Protein AF-A0A1T2KU97-F1 (afdb_monomer_lite)

Foldseek 3Di:
DCVLCVVCLVVLVCLLPDDLVVNLVSLVPDDPSVLVVLLVLLLCLLVVVFPDPVLNVVLVVVNVLSVVSVDPDDDSVRSSVSCSVPVVSSNSSRVRVSVVNVVVVVVVVVPDDPPPDDDDDDDDDDDDDDDDDDDD

Structure (mmCIF, N/CA/C/O backbone):
data_AF-A0A1T2KU97-F1
#
_entry.id   AF-A0A1T2KU97-F1
#
loop_
_atom_site.group_PDB
_atom_site.id
_atom_site.type_symbol
_atom_site.label_atom_id
_atom_site.label_alt_id
_atom_site.label_comp_id
_atom_site.label_asym_id
_atom_site.label_entity_id
_atom_site.label_seq_id
_atom_site.pdbx_PDB_ins_code
_atom_site.Cartn_x
_atom_site.Cartn_y
_atom_site.Cartn_z
_atom_site.occupancy
_atom_site.B_iso_or_equiv
_atom_site.auth_seq_id
_atom_site.auth_comp_id
_atom_site.auth_asym_id
_atom_site.auth_atom_id
_atom_site.pdbx_PDB_model_num
ATOM 1 N N . MET A 1 1 ? 6.622 10.855 -8.694 1.00 58.44 1 MET A N 1
ATOM 2 C CA . MET A 1 1 ? 6.328 9.618 -7.947 1.00 58.44 1 MET A CA 1
ATOM 3 C C . MET A 1 1 ? 7.407 9.361 -6.908 1.00 58.44 1 MET A C 1
ATOM 5 O O . MET A 1 1 ? 7.104 9.458 -5.730 1.00 58.44 1 MET A O 1
ATOM 9 N N . GLU A 1 2 ? 8.660 9.175 -7.330 1.00 62.91 2 GLU A N 1
ATOM 10 C CA . GLU A 1 2 ? 9.791 8.834 -6.453 1.00 62.91 2 GLU A CA 1
ATOM 11 C C . GLU A 1 2 ? 9.874 9.654 -5.157 1.00 62.91 2 GLU A C 1
ATOM 13 O O . GLU A 1 2 ? 9.762 9.092 -4.076 1.00 62.91 2 GLU A O 1
ATOM 18 N N . LYS A 1 3 ? 9.900 10.991 -5.259 1.00 68.56 3 LYS A N 1
ATOM 19 C CA . LYS A 1 3 ? 10.034 11.897 -4.102 1.00 68.56 3 LYS A CA 1
ATOM 20 C C . LYS A 1 3 ? 8.965 11.725 -3.012 1.00 68.56 3 LYS A C 1
ATOM 22 O O . LYS A 1 3 ? 9.231 12.053 -1.864 1.00 68.56 3 LYS A O 1
ATOM 27 N N . ALA A 1 4 ? 7.763 11.262 -3.365 1.00 68.94 4 ALA A N 1
ATOM 28 C CA . ALA A 1 4 ? 6.668 11.063 -2.411 1.00 68.94 4 ALA A CA 1
ATOM 29 C C . ALA A 1 4 ? 6.707 9.678 -1.742 1.00 68.94 4 ALA A C 1
ATOM 31 O O . ALA A 1 4 ? 6.135 9.499 -0.673 1.00 68.94 4 ALA A O 1
ATOM 32 N N . LEU A 1 5 ? 7.373 8.707 -2.373 1.00 73.88 5 LEU A N 1
ATOM 33 C CA . LEU A 1 5 ? 7.483 7.327 -1.899 1.00 73.88 5 LEU A CA 1
ATOM 34 C C . LEU A 1 5 ? 8.763 7.099 -1.094 1.00 73.88 5 LEU A C 1
ATOM 36 O O . LEU A 1 5 ? 8.717 6.355 -0.118 1.00 73.88 5 LEU A O 1
ATOM 40 N N . THR A 1 6 ? 9.860 7.790 -1.432 1.00 78.25 6 THR A N 1
ATOM 41 C CA . THR A 1 6 ? 11.159 7.692 -0.741 1.00 78.25 6 THR A CA 1
ATOM 42 C C . THR A 1 6 ? 11.052 7.764 0.790 1.00 78.25 6 THR A C 1
ATOM 44 O O . THR A 1 6 ? 11.618 6.894 1.448 1.00 78.25 6 THR A O 1
ATOM 47 N N . PRO A 1 7 ? 10.289 8.701 1.399 1.00 85.25 7 PRO A N 1
ATOM 48 C CA . PRO A 1 7 ? 10.193 8.789 2.861 1.00 85.25 7 PRO A CA 1
ATOM 49 C C . PRO A 1 7 ? 9.513 7.581 3.521 1.00 85.25 7 PRO A C 1
ATOM 51 O O . PRO A 1 7 ? 9.588 7.412 4.735 1.00 85.25 7 PRO A O 1
ATOM 54 N N . HIS A 1 8 ? 8.820 6.754 2.737 1.00 87.75 8 HIS A N 1
ATOM 55 C CA . HIS A 1 8 ? 8.019 5.637 3.220 1.00 87.75 8 HIS A CA 1
ATOM 56 C C . HIS A 1 8 ? 8.558 4.272 2.774 1.00 87.75 8 HIS A C 1
ATOM 58 O O . HIS A 1 8 ? 7.936 3.262 3.097 1.00 87.75 8 HIS A O 1
ATOM 64 N N . VAL A 1 9 ? 9.714 4.207 2.101 1.00 88.81 9 VAL A N 1
ATOM 65 C CA . VAL A 1 9 ? 10.297 2.946 1.600 1.00 88.81 9 VAL A CA 1
ATOM 66 C C . VAL A 1 9 ? 10.487 1.924 2.720 1.00 88.81 9 VAL A C 1
ATOM 68 O O . VAL A 1 9 ? 10.051 0.787 2.574 1.00 88.81 9 VAL A O 1
ATOM 71 N N . SER A 1 10 ? 11.022 2.320 3.880 1.00 89.94 10 SER A N 1
ATOM 72 C CA . SER A 1 10 ? 11.199 1.398 5.015 1.00 89.94 10 SER A CA 1
ATOM 73 C C . SER A 1 10 ? 9.873 0.809 5.508 1.00 89.94 10 SER A C 1
ATOM 75 O O . SER A 1 10 ? 9.797 -0.373 5.842 1.00 89.94 10 SER A O 1
ATOM 77 N N . PHE A 1 11 ? 8.807 1.6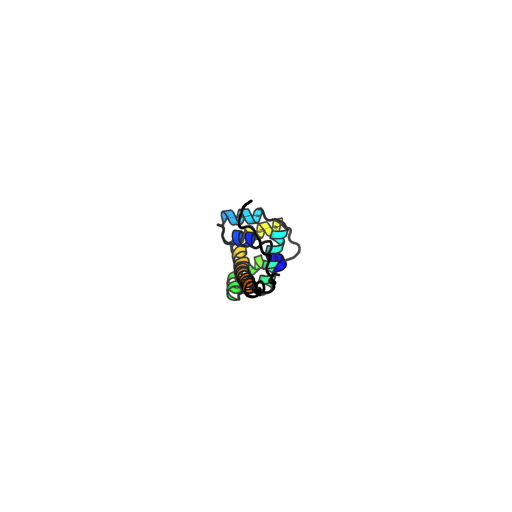15 5.518 1.00 93.19 11 PHE A N 1
ATOM 78 C CA . PHE A 1 11 ? 7.467 1.143 5.862 1.00 93.19 11 PHE A CA 1
ATOM 79 C C . PHE A 1 11 ? 6.935 0.159 4.811 1.00 93.19 11 PHE A C 1
ATOM 81 O O . PHE A 1 11 ? 6.441 -0.904 5.177 1.00 93.19 11 PHE A O 1
ATOM 88 N N . LEU A 1 12 ? 7.067 0.488 3.524 1.00 93.38 12 LEU A N 1
ATOM 89 C CA . LEU A 1 12 ? 6.617 -0.358 2.416 1.00 93.38 12 LEU A CA 1
ATOM 90 C C . LEU A 1 12 ? 7.356 -1.706 2.395 1.00 93.38 12 LEU A C 1
ATOM 92 O O . LEU A 1 12 ? 6.712 -2.748 2.311 1.00 93.38 12 LEU A O 1
ATOM 96 N N . SER A 1 13 ? 8.679 -1.693 2.575 1.00 93.44 13 SER A N 1
ATOM 97 C CA . SER A 1 13 ? 9.511 -2.899 2.681 1.00 93.44 13 SER A CA 1
ATOM 98 C C . SER A 1 13 ? 9.101 -3.775 3.871 1.00 93.44 13 SER A C 1
ATOM 100 O O . SER A 1 13 ? 8.906 -4.984 3.726 1.00 93.44 13 SER A O 1
ATOM 102 N N . THR A 1 14 ? 8.852 -3.166 5.037 1.00 94.69 14 THR A N 1
ATOM 103 C CA . THR A 1 14 ? 8.347 -3.888 6.219 1.00 94.69 14 THR A CA 1
ATOM 104 C C . THR A 1 14 ? 6.973 -4.507 5.950 1.00 94.69 14 THR A C 1
ATOM 106 O O . THR A 1 14 ? 6.696 -5.638 6.348 1.00 94.69 14 THR A O 1
ATOM 109 N N . LEU A 1 15 ? 6.089 -3.787 5.259 1.00 95.00 15 LEU A N 1
ATOM 110 C CA . LEU A 1 15 ? 4.738 -4.254 4.964 1.00 95.00 15 LEU A CA 1
ATOM 111 C C . LEU A 1 15 ? 4.729 -5.485 4.040 1.00 95.00 15 LEU A C 1
ATOM 113 O O . LEU A 1 15 ? 3.920 -6.392 4.245 1.00 95.00 15 LEU A O 1
ATOM 117 N N . VAL A 1 16 ? 5.636 -5.523 3.061 1.00 94.81 16 VAL A N 1
ATOM 118 C CA . VAL A 1 16 ? 5.830 -6.661 2.145 1.00 94.81 16 VAL A CA 1
ATOM 119 C C . VAL A 1 16 ? 6.460 -7.855 2.869 1.00 94.81 16 VAL A C 1
ATOM 121 O O . VAL A 1 16 ? 5.981 -8.978 2.727 1.00 94.81 16 VAL A O 1
ATOM 124 N N . SER A 1 17 ? 7.461 -7.606 3.715 1.00 94.56 17 SER A N 1
ATOM 125 C CA . SER A 1 17 ? 8.277 -8.658 4.348 1.00 94.56 17 SER A CA 1
ATOM 126 C C . SER A 1 17 ? 7.634 -9.327 5.571 1.00 94.56 17 SER A C 1
ATOM 128 O O . SER A 1 17 ? 8.138 -10.333 6.066 1.00 94.56 17 SER A O 1
ATOM 130 N N . THR A 1 18 ? 6.545 -8.770 6.106 1.00 95.19 18 THR A N 1
ATOM 131 C CA . THR A 1 18 ? 5.894 -9.272 7.328 1.00 95.19 18 THR A CA 1
ATOM 132 C C . THR A 1 18 ? 4.808 -10.306 7.043 1.00 95.19 18 THR A C 1
ATOM 134 O O . THR A 1 18 ? 4.189 -10.324 5.972 1.00 95.19 18 THR A O 1
ATOM 137 N N . ASP A 1 19 ? 4.538 -11.167 8.030 1.00 96.62 19 ASP A N 1
ATOM 138 C CA . ASP A 1 19 ? 3.469 -12.163 7.941 1.00 96.62 19 ASP A CA 1
ATOM 139 C C . ASP A 1 19 ? 2.071 -11.516 7.915 1.00 96.62 19 ASP A C 1
ATOM 141 O O . ASP A 1 19 ? 1.885 -10.353 8.273 1.00 96.62 19 ASP A O 1
ATOM 145 N N . SER A 1 20 ? 1.053 -12.283 7.514 1.00 96.38 20 SER A N 1
ATOM 146 C CA . SER A 1 20 ? -0.335 -11.805 7.406 1.00 96.38 20 SER A CA 1
ATOM 147 C C . SER A 1 20 ? -0.846 -11.120 8.681 1.00 96.38 20 SER A C 1
ATOM 149 O O . SER A 1 20 ? -1.485 -10.068 8.616 1.00 96.38 20 SER A O 1
ATOM 151 N N . ARG A 1 21 ? -0.560 -11.667 9.868 1.00 97.00 21 ARG A N 1
ATOM 152 C CA . ARG A 1 21 ? -1.056 -11.108 11.132 1.00 97.00 21 ARG A CA 1
ATOM 153 C C . ARG A 1 21 ? -0.411 -9.753 11.407 1.00 97.00 21 ARG A C 1
ATOM 155 O O . ARG A 1 21 ? -1.125 -8.800 11.735 1.00 97.00 21 ARG A O 1
ATOM 162 N N . GLN A 1 22 ? 0.907 -9.675 11.270 1.00 97.38 22 GLN A N 1
ATOM 163 C CA . GLN A 1 22 ? 1.681 -8.445 11.435 1.00 97.38 22 GLN A CA 1
ATOM 164 C C . GLN A 1 22 ? 1.283 -7.397 10.394 1.00 97.38 22 GLN A C 1
ATOM 166 O O . GLN A 1 22 ? 1.019 -6.249 10.745 1.00 97.38 22 GLN A O 1
ATOM 171 N N . ARG A 1 23 ? 1.109 -7.804 9.136 1.00 97.69 23 ARG A N 1
ATOM 172 C CA . ARG A 1 23 ? 0.677 -6.939 8.036 1.00 97.69 23 ARG A CA 1
ATOM 173 C C . ARG A 1 23 ? -0.684 -6.313 8.301 1.00 97.69 23 ARG A C 1
ATOM 175 O O . ARG A 1 23 ? -0.821 -5.097 8.198 1.00 97.69 23 ARG A O 1
ATOM 182 N N . LYS A 1 24 ? -1.688 -7.090 8.732 1.00 97.81 24 LYS A N 1
ATOM 183 C CA . LYS A 1 24 ? -2.987 -6.513 9.132 1.00 97.81 24 LYS A CA 1
ATOM 184 C C . LYS A 1 24 ? -2.850 -5.532 10.289 1.00 97.81 24 LYS A C 1
ATOM 186 O O . LYS A 1 24 ? -3.634 -4.589 10.364 1.00 97.81 24 LYS A O 1
ATOM 191 N N . ALA A 1 25 ? -1.938 -5.773 11.230 1.00 97.56 25 ALA A N 1
ATOM 192 C CA . ALA A 1 25 ? -1.700 -4.843 12.3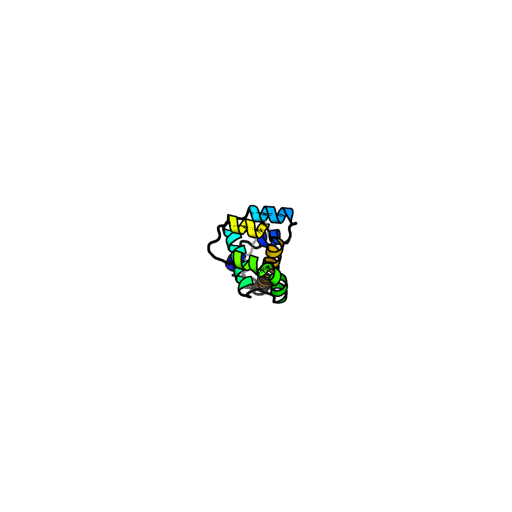30 1.00 97.56 25 ALA A CA 1
ATOM 193 C C . ALA A 1 25 ? -1.094 -3.530 11.810 1.00 97.56 25 ALA A C 1
ATOM 195 O O . ALA A 1 25 ? -1.649 -2.472 12.095 1.00 97.56 25 ALA A O 1
ATOM 196 N N . LEU A 1 26 ? -0.064 -3.610 10.962 1.00 97.25 26 LEU A N 1
ATOM 197 C CA . LEU A 1 26 ? 0.568 -2.456 10.314 1.00 97.25 26 LEU A CA 1
ATOM 198 C C . LEU A 1 26 ? -0.432 -1.637 9.494 1.00 97.25 26 LEU A C 1
ATOM 200 O O . LEU A 1 26 ? -0.491 -0.419 9.633 1.00 97.25 26 LEU A O 1
ATOM 204 N N . LEU A 1 27 ? -1.274 -2.300 8.695 1.00 97.38 27 LEU A N 1
ATOM 205 C CA . LEU A 1 27 ? -2.317 -1.643 7.901 1.00 97.38 27 LEU A CA 1
ATOM 206 C C . LEU A 1 27 ? -3.341 -0.902 8.772 1.00 97.38 27 LEU A C 1
ATOM 208 O O . LEU A 1 27 ? -3.860 0.136 8.368 1.00 97.38 27 LEU A O 1
ATOM 212 N N . ARG A 1 28 ? -3.646 -1.415 9.969 1.00 97.62 28 ARG A N 1
ATOM 213 C CA . ARG A 1 28 ? -4.566 -0.753 10.909 1.00 97.62 28 ARG A CA 1
ATOM 214 C C . ARG A 1 28 ? -3.940 0.448 11.610 1.00 97.62 28 ARG A C 1
ATOM 216 O O . ARG A 1 28 ? -4.684 1.332 12.018 1.00 97.62 28 ARG A O 1
ATOM 223 N N . SER A 1 29 ? -2.618 0.475 11.756 1.00 95.69 29 SER A N 1
ATOM 224 C CA . SER A 1 29 ? -1.883 1.536 12.453 1.00 95.69 29 SER A CA 1
ATOM 225 C C . SER A 1 29 ? -1.290 2.594 11.520 1.00 95.69 29 SER A C 1
ATOM 227 O O . SER A 1 29 ? -0.455 3.382 11.957 1.00 95.69 29 SER A O 1
ATOM 229 N N . MET A 1 30 ? -1.668 2.602 10.240 1.00 95.31 30 MET A N 1
ATOM 230 C CA . MET A 1 30 ? -1.105 3.541 9.274 1.00 95.31 30 MET A CA 1
ATOM 231 C C . MET A 1 30 ? -1.501 4.989 9.563 1.00 95.31 30 MET A C 1
ATOM 233 O O . MET A 1 30 ? -2.647 5.282 9.907 1.00 95.31 30 MET A O 1
ATOM 237 N N . SER A 1 31 ? -0.569 5.907 9.321 1.00 94.94 31 SER A N 1
ATOM 238 C CA . SER A 1 31 ? -0.853 7.338 9.259 1.00 94.94 31 SER A CA 1
ATOM 239 C C . SER A 1 31 ? -1.598 7.705 7.970 1.00 94.94 31 SER A C 1
ATOM 241 O O . SER A 1 31 ? -1.522 7.000 6.960 1.00 94.94 31 SER A O 1
ATOM 243 N N . SER A 1 32 ? -2.275 8.858 7.959 1.00 93.88 32 SER A N 1
ATOM 244 C CA . SER A 1 32 ? -2.935 9.370 6.750 1.00 93.88 32 SER A CA 1
ATOM 245 C C . SER A 1 32 ? -1.976 9.534 5.566 1.00 93.88 32 SER A C 1
ATOM 247 O O . SER A 1 32 ? -2.382 9.328 4.423 1.00 93.88 32 SER A O 1
ATOM 249 N N . ASP A 1 33 ? -0.702 9.847 5.808 1.00 93.12 33 ASP A N 1
ATOM 250 C CA . ASP A 1 33 ? 0.294 9.961 4.738 1.00 93.12 33 ASP A CA 1
ATOM 251 C C . ASP A 1 33 ? 0.667 8.596 4.154 1.00 93.12 33 ASP A C 1
ATOM 253 O O . ASP A 1 33 ? 0.666 8.438 2.935 1.00 93.12 33 ASP A O 1
ATOM 257 N N . GLN A 1 34 ? 0.850 7.570 4.991 1.00 94.81 34 GLN A N 1
ATOM 258 C CA . GLN A 1 34 ? 1.047 6.192 4.518 1.00 94.81 34 GLN A CA 1
ATOM 259 C C . GLN A 1 34 ? -0.163 5.696 3.709 1.00 94.81 34 GLN A C 1
ATOM 261 O O . GLN A 1 34 ? -0.003 5.077 2.656 1.00 94.81 34 GLN A O 1
ATOM 266 N N . ILE A 1 35 ? -1.383 6.034 4.139 1.00 95.25 35 ILE A N 1
ATOM 267 C CA . ILE A 1 35 ? -2.612 5.710 3.399 1.00 95.25 35 ILE A CA 1
ATOM 268 C C . ILE A 1 35 ? -2.623 6.402 2.032 1.00 95.25 35 ILE A C 1
ATOM 270 O O . ILE A 1 35 ? -2.973 5.772 1.031 1.00 95.25 35 ILE A O 1
ATOM 274 N N . ARG A 1 36 ? -2.251 7.687 1.963 1.00 93.19 36 ARG A N 1
ATOM 275 C CA . ARG A 1 36 ? -2.157 8.434 0.696 1.00 93.19 36 ARG A CA 1
ATOM 276 C C . ARG A 1 36 ? -1.149 7.795 -0.248 1.00 93.19 36 ARG A C 1
ATOM 278 O O . ARG A 1 36 ? -1.474 7.628 -1.418 1.00 93.19 36 ARG A O 1
ATOM 285 N N . VAL A 1 37 ? 0.010 7.392 0.265 1.00 93.19 37 VAL A N 1
ATOM 286 C CA . VAL A 1 37 ? 1.049 6.706 -0.511 1.00 93.19 37 VAL A CA 1
ATOM 287 C C . VAL A 1 37 ? 0.519 5.407 -1.113 1.00 93.19 37 VAL A C 1
ATOM 289 O O . VAL A 1 37 ? 0.615 5.222 -2.322 1.00 93.19 37 VAL A O 1
ATOM 292 N N . LEU A 1 38 ? -0.129 4.547 -0.324 1.00 94.19 38 LEU A N 1
ATOM 293 C CA . LEU A 1 38 ? -0.712 3.306 -0.848 1.00 94.19 38 LEU A CA 1
ATOM 294 C C . LEU A 1 38 ? -1.837 3.558 -1.865 1.00 94.19 38 LEU A C 1
ATOM 296 O O . LEU A 1 38 ? -1.971 2.815 -2.836 1.00 94.19 38 LEU A O 1
ATOM 300 N N . CYS A 1 39 ? -2.637 4.613 -1.683 1.00 94.62 39 CYS A N 1
ATOM 301 C CA . CYS A 1 39 ? -3.646 5.001 -2.674 1.00 94.62 39 CYS A CA 1
ATOM 302 C C . CYS A 1 39 ? -3.012 5.505 -3.978 1.00 94.62 39 CYS A C 1
ATOM 304 O O . CYS A 1 39 ? -3.554 5.255 -5.053 1.00 94.62 39 CYS A O 1
ATOM 306 N N . GLU A 1 40 ? -1.883 6.209 -3.894 1.00 92.38 40 GLU A N 1
ATOM 307 C CA . GLU A 1 40 ? -1.128 6.670 -5.059 1.00 92.38 40 GLU A CA 1
ATOM 308 C C . GLU A 1 40 ? -0.513 5.483 -5.811 1.00 92.38 40 GLU A C 1
ATOM 310 O O . GLU A 1 40 ? -0.634 5.418 -7.032 1.00 92.38 40 GLU A O 1
ATOM 315 N N . ILE A 1 41 ? 0.054 4.496 -5.107 1.00 92.19 41 ILE A N 1
ATOM 316 C CA . ILE A 1 41 ? 0.512 3.236 -5.719 1.00 92.19 41 ILE A CA 1
ATOM 317 C C . ILE A 1 41 ? -0.653 2.558 -6.450 1.00 92.19 41 ILE A C 1
ATOM 319 O O . ILE A 1 41 ? -0.557 2.288 -7.646 1.00 92.19 41 ILE A O 1
ATOM 323 N N . ALA A 1 42 ? -1.795 2.379 -5.778 1.00 93.00 42 ALA A N 1
ATOM 324 C CA . ALA A 1 42 ? -2.982 1.775 -6.383 1.00 93.00 42 ALA A CA 1
ATOM 325 C C . ALA A 1 42 ? -3.480 2.549 -7.618 1.00 93.00 42 ALA A C 1
ATOM 327 O O . ALA A 1 42 ? -3.911 1.947 -8.600 1.00 93.00 42 ALA A O 1
ATOM 328 N N . LEU A 1 43 ? -3.412 3.884 -7.603 1.00 92.31 43 LEU A N 1
ATOM 329 C CA . LEU A 1 43 ? -3.758 4.714 -8.757 1.00 92.31 43 LEU A CA 1
ATOM 330 C C . LEU A 1 43 ? -2.798 4.501 -9.931 1.00 92.31 43 LEU A C 1
ATOM 332 O O . LEU A 1 43 ? -3.248 4.474 -11.075 1.00 92.31 43 LEU A O 1
ATOM 336 N N . ASN A 1 44 ? -1.502 4.356 -9.666 1.00 90.12 44 ASN A N 1
ATOM 337 C CA . ASN A 1 44 ? -0.506 4.134 -10.710 1.00 90.12 44 ASN A CA 1
ATOM 338 C C . ASN A 1 44 ? -0.630 2.744 -11.326 1.00 90.12 44 ASN A C 1
ATOM 340 O O . ASN A 1 44 ? -0.668 2.640 -12.550 1.00 90.12 44 ASN A O 1
ATOM 344 N N . VAL A 1 45 ? -0.836 1.717 -10.501 1.00 90.62 45 VAL A N 1
ATOM 345 C CA . VAL A 1 45 ? -1.194 0.370 -10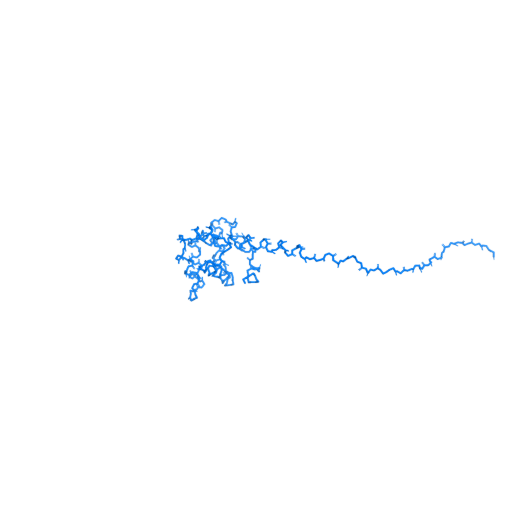.962 1.00 90.62 45 VAL A CA 1
ATOM 346 C C . VAL A 1 45 ? -2.449 0.413 -11.835 1.00 90.62 45 VAL A C 1
ATOM 348 O O . VAL A 1 45 ? -2.437 -0.071 -12.961 1.00 90.62 45 VAL A O 1
ATOM 351 N N . TYR A 1 46 ? -3.523 1.057 -11.365 1.00 90.25 46 TYR A N 1
ATOM 352 C CA . TYR A 1 46 ? -4.782 1.155 -12.113 1.00 90.25 46 TYR A CA 1
ATOM 353 C C . TYR A 1 46 ? -4.639 1.882 -13.460 1.00 90.25 46 TYR A C 1
ATOM 355 O O . TYR A 1 46 ? -5.402 1.629 -14.387 1.00 90.25 46 TYR A O 1
ATOM 363 N N . ARG A 1 47 ? -3.678 2.803 -13.575 1.00 89.56 47 ARG A N 1
ATOM 364 C CA . ARG A 1 47 ? -3.371 3.523 -14.819 1.00 89.56 47 ARG A CA 1
ATOM 365 C C . ARG A 1 47 ? -2.442 2.754 -15.760 1.00 89.56 47 ARG A C 1
ATOM 367 O O . ARG A 1 47 ? -2.172 3.262 -16.842 1.00 89.56 47 ARG A O 1
ATOM 374 N N . GLY A 1 48 ? -1.954 1.580 -15.361 1.00 86.12 48 GLY A N 1
ATOM 375 C CA . GLY A 1 48 ? -0.960 0.822 -16.122 1.00 86.12 48 GLY A CA 1
ATOM 376 C C . GLY A 1 48 ? 0.459 1.387 -16.017 1.00 86.12 48 GLY A C 1
ATOM 377 O O . GLY A 1 48 ? 1.317 1.007 -16.800 1.00 86.12 48 GLY A O 1
ATOM 378 N N . ASN A 1 49 ? 0.729 2.266 -15.046 1.00 86.00 49 ASN A N 1
ATOM 379 C CA . ASN A 1 49 ? 2.065 2.808 -14.774 1.00 86.00 49 ASN A CA 1
ATOM 380 C C . ASN A 1 49 ? 2.850 1.913 -13.796 1.00 86.00 49 ASN A C 1
ATOM 382 O O . ASN A 1 49 ? 3.600 2.422 -12.959 1.00 86.00 49 ASN A O 1
ATOM 386 N N . ALA A 1 50 ? 2.606 0.603 -13.825 1.00 80.75 50 ALA A N 1
ATOM 387 C CA . ALA A 1 50 ? 3.370 -0.346 -13.029 1.00 80.75 50 ALA A CA 1
ATOM 388 C C . ALA A 1 50 ? 4.715 -0.636 -13.725 1.00 80.75 50 ALA A C 1
ATOM 390 O O . ALA A 1 50 ? 4.764 -0.619 -14.955 1.00 80.75 50 ALA A O 1
ATOM 391 N N . PRO A 1 51 ? 5.789 -0.909 -12.965 1.00 74.94 51 PRO A N 1
ATOM 392 C CA . PRO A 1 51 ? 7.100 -1.244 -13.525 1.00 74.94 51 PRO A CA 1
ATOM 393 C C . PRO A 1 51 ? 7.113 -2.484 -14.434 1.00 74.94 51 PRO A C 1
ATOM 395 O O . PRO A 1 51 ? 7.940 -2.551 -15.337 1.00 74.94 51 PRO A O 1
ATOM 398 N N . ASP A 1 52 ? 6.193 -3.432 -14.223 1.00 80.50 52 ASP A N 1
ATOM 399 C CA . ASP A 1 52 ? 6.162 -4.720 -14.921 1.00 80.50 52 ASP A CA 1
ATOM 400 C C . ASP A 1 52 ? 4.737 -5.102 -15.372 1.00 80.50 52 ASP A C 1
ATOM 402 O O . ASP A 1 52 ? 3.761 -4.959 -14.632 1.00 80.50 52 ASP A O 1
ATOM 406 N N . SER A 1 53 ? 4.621 -5.602 -16.604 1.00 78.88 53 SER A N 1
ATOM 407 C CA . SER A 1 53 ? 3.390 -6.139 -17.186 1.00 78.88 53 SER A CA 1
ATOM 408 C C . SER A 1 53 ? 2.932 -7.460 -16.564 1.00 78.88 53 SER A C 1
ATOM 410 O O . SER A 1 53 ? 1.726 -7.683 -16.472 1.00 78.88 53 SER A O 1
ATOM 412 N N . GLU A 1 54 ? 3.844 -8.322 -16.104 1.00 82.81 54 GLU A N 1
ATOM 413 C CA . GLU A 1 54 ? 3.481 -9.597 -15.463 1.00 82.81 54 GLU A CA 1
ATOM 414 C C . GLU A 1 54 ? 2.753 -9.352 -14.133 1.00 82.81 54 GLU A C 1
ATOM 416 O O . GLU A 1 54 ? 1.734 -9.971 -13.821 1.00 82.81 54 GLU A O 1
ATOM 421 N N . VAL A 1 55 ? 3.191 -8.336 -13.397 1.00 80.25 55 VAL A N 1
ATOM 422 C CA . VAL A 1 55 ? 2.523 -7.841 -12.190 1.00 80.25 55 VAL A CA 1
ATOM 423 C C . VAL A 1 55 ? 1.100 -7.354 -12.488 1.00 80.25 55 VAL A C 1
ATOM 425 O O . VAL A 1 55 ? 0.181 -7.580 -11.702 1.00 80.25 55 VAL A O 1
ATOM 428 N N . ILE A 1 56 ? 0.871 -6.686 -13.621 1.00 82.06 56 ILE A N 1
ATOM 429 C CA . ILE A 1 56 ? -0.479 -6.227 -13.986 1.00 82.06 56 ILE A CA 1
ATOM 430 C C . ILE A 1 56 ? -1.421 -7.428 -14.163 1.00 82.06 56 ILE A C 1
ATOM 432 O O . ILE A 1 56 ? -2.575 -7.374 -13.726 1.00 82.06 56 ILE A O 1
ATOM 436 N N . GLU A 1 57 ? -0.932 -8.531 -14.736 1.00 85.25 57 GLU A N 1
ATOM 437 C CA . GLU A 1 57 ? -1.697 -9.774 -14.876 1.00 85.25 57 GLU A CA 1
ATOM 438 C C . GLU A 1 57 ? -2.039 -10.392 -13.513 1.00 85.25 57 GLU A C 1
ATOM 440 O O . GLU A 1 57 ? -3.191 -10.773 -13.287 1.00 85.25 57 GLU A O 1
ATOM 445 N N . THR A 1 58 ? -1.0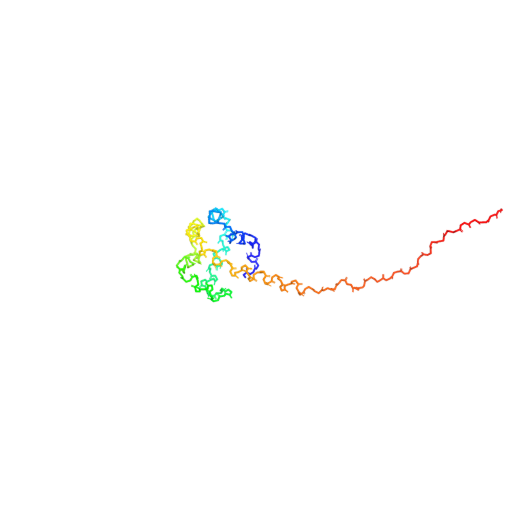88 -10.427 -12.572 1.00 87.31 58 THR A N 1
ATOM 446 C CA . THR A 1 58 ? -1.330 -10.954 -11.213 1.00 87.31 58 THR A CA 1
ATOM 447 C C . THR A 1 58 ? -2.261 -10.063 -10.387 1.00 87.31 58 THR A C 1
ATOM 449 O O . THR A 1 58 ? -2.972 -10.550 -9.507 1.00 87.31 58 THR A O 1
ATOM 452 N N . LEU A 1 59 ? -2.329 -8.767 -10.702 1.00 89.00 59 LEU A N 1
ATOM 453 C CA . LEU A 1 59 ? -3.221 -7.798 -10.063 1.00 89.00 59 LEU A CA 1
ATOM 454 C C . LEU A 1 59 ? -4.624 -7.748 -10.681 1.00 89.00 59 LEU A C 1
ATOM 456 O O . LEU A 1 59 ? -5.542 -7.225 -10.040 1.00 89.00 59 LEU A O 1
ATOM 460 N N . ARG A 1 60 ? -4.839 -8.329 -11.871 1.00 88.56 60 ARG A N 1
ATOM 461 C CA . ARG A 1 60 ? -6.151 -8.366 -12.547 1.00 88.56 60 ARG A CA 1
ATOM 462 C C . ARG A 1 60 ? -7.280 -8.915 -11.658 1.00 88.56 60 ARG A C 1
ATOM 464 O O . ARG A 1 60 ? -8.331 -8.274 -11.601 1.00 88.56 60 ARG A O 1
ATOM 471 N N . PRO A 1 61 ? -7.111 -10.018 -10.897 1.00 91.75 61 PRO A N 1
ATOM 472 C CA . PRO A 1 61 ? -8.153 -10.506 -9.986 1.00 91.75 61 PRO A CA 1
ATOM 473 C C . PRO A 1 61 ? -8.548 -9.494 -8.898 1.00 91.75 61 PRO A C 1
ATOM 475 O O . PRO A 1 61 ? -9.650 -9.555 -8.354 1.00 91.75 61 PRO A O 1
ATOM 478 N N . HIS A 1 62 ? -7.666 -8.541 -8.590 1.00 92.19 62 HIS A N 1
ATOM 479 C CA . HIS A 1 62 ? -7.847 -7.534 -7.550 1.00 92.19 62 HIS A CA 1
ATOM 480 C C . HIS A 1 62 ? -8.279 -6.161 -8.092 1.00 92.19 62 HIS A C 1
ATOM 482 O O . HIS A 1 62 ? -8.442 -5.222 -7.306 1.00 92.19 62 HIS A O 1
ATOM 488 N N . GLU A 1 63 ? -8.535 -6.022 -9.398 1.00 90.12 63 GLU A N 1
ATOM 489 C CA . GLU A 1 63 ? -8.830 -4.743 -10.064 1.00 90.12 63 GLU A CA 1
ATOM 490 C C . GLU A 1 63 ? -9.943 -3.949 -9.363 1.00 90.12 63 GLU A C 1
ATOM 492 O O . GLU A 1 63 ? -9.824 -2.742 -9.141 1.00 90.12 63 GLU A O 1
ATOM 497 N N . ALA A 1 64 ? -11.014 -4.619 -8.929 1.00 91.38 64 ALA A N 1
ATOM 498 C CA . ALA A 1 64 ? -12.124 -3.966 -8.237 1.00 91.38 64 ALA A CA 1
ATOM 499 C C . ALA A 1 64 ? -11.694 -3.293 -6.920 1.00 91.38 64 ALA A C 1
ATOM 501 O O . ALA A 1 64 ? -12.234 -2.244 -6.552 1.00 91.38 64 ALA A O 1
ATOM 502 N N . THR A 1 65 ? -10.740 -3.888 -6.204 1.00 90.94 65 THR A N 1
ATOM 503 C CA . THR A 1 65 ? -10.152 -3.334 -4.978 1.00 90.94 65 THR A CA 1
ATOM 504 C C . THR A 1 65 ? -9.222 -2.179 -5.314 1.00 90.94 65 THR A C 1
ATOM 506 O O . THR A 1 65 ? -9.375 -1.096 -4.749 1.00 90.94 65 THR A O 1
ATOM 509 N N . ILE A 1 66 ? -8.329 -2.366 -6.285 1.00 92.12 66 ILE A N 1
ATOM 510 C CA . ILE A 1 66 ? -7.369 -1.350 -6.737 1.00 92.12 66 ILE A CA 1
ATOM 511 C C . ILE A 1 66 ? -8.117 -0.093 -7.202 1.00 92.12 66 ILE A C 1
ATOM 513 O O . ILE A 1 66 ? -7.837 1.018 -6.751 1.00 92.12 66 ILE A O 1
ATOM 517 N N . ARG A 1 67 ? -9.177 -0.271 -7.997 1.00 92.81 67 ARG A N 1
ATOM 518 C CA . ARG A 1 67 ? -10.071 0.800 -8.449 1.00 92.81 67 ARG A CA 1
ATOM 519 C C . ARG A 1 67 ? -10.786 1.513 -7.300 1.00 92.81 67 ARG A C 1
ATOM 521 O O . ARG A 1 67 ? -11.098 2.694 -7.409 1.00 92.81 67 ARG A O 1
ATOM 528 N N . LYS A 1 68 ? -11.116 0.820 -6.207 1.00 93.00 68 LYS A N 1
ATOM 529 C CA . LYS A 1 68 ? -11.720 1.460 -5.022 1.00 93.00 68 LYS A CA 1
ATOM 530 C C . LYS A 1 68 ? -10.694 2.282 -4.250 1.00 93.00 68 LYS A C 1
ATOM 532 O O . LYS A 1 68 ? -11.038 3.365 -3.789 1.00 93.00 68 LYS A O 1
ATOM 537 N N . LEU A 1 69 ? -9.462 1.791 -4.136 1.00 93.06 69 LEU A N 1
ATOM 538 C CA . LEU A 1 69 ? -8.365 2.491 -3.466 1.00 93.06 69 LEU A CA 1
ATOM 539 C C . LEU A 1 69 ? -7.887 3.718 -4.255 1.00 93.06 69 LEU A C 1
ATOM 541 O O . LEU A 1 69 ? -7.549 4.731 -3.649 1.00 93.06 69 LEU A O 1
ATOM 545 N N . SER A 1 70 ? -7.942 3.667 -5.589 1.00 91.31 70 SER A N 1
ATOM 546 C CA . SER A 1 70 ? -7.557 4.784 -6.462 1.00 91.31 70 SER A CA 1
ATOM 547 C C . SER A 1 70 ? -8.575 5.935 -6.491 1.00 91.31 70 SER A C 1
ATOM 549 O O . SER A 1 70 ? -8.251 7.052 -6.905 1.00 91.31 70 SER A O 1
ATOM 551 N N . LYS A 1 71 ? -9.815 5.705 -6.035 1.00 89.44 71 LYS A N 1
ATOM 552 C CA . LYS A 1 71 ? -10.862 6.735 -5.999 1.00 89.44 71 LYS A CA 1
ATOM 553 C C . LYS A 1 71 ? -10.613 7.761 -4.896 1.00 89.44 71 LYS A C 1
ATOM 555 O O . LYS A 1 71 ? -10.439 7.441 -3.719 1.00 89.44 71 LYS A O 1
ATOM 560 N N . ARG A 1 72 ? -10.723 9.035 -5.272 1.00 80.31 72 ARG A N 1
ATOM 561 C CA . ARG A 1 72 ? -10.777 10.155 -4.326 1.00 80.31 72 ARG A CA 1
ATOM 562 C C . ARG A 1 72 ? -12.164 10.181 -3.673 1.00 80.31 72 ARG A C 1
ATOM 564 O O . ARG A 1 72 ? -13.164 10.103 -4.377 1.00 80.31 72 ARG A O 1
ATOM 571 N N . GLY A 1 73 ? -12.223 10.256 -2.342 1.00 81.62 73 GLY A N 1
ATOM 572 C CA . GLY A 1 73 ? -13.478 10.415 -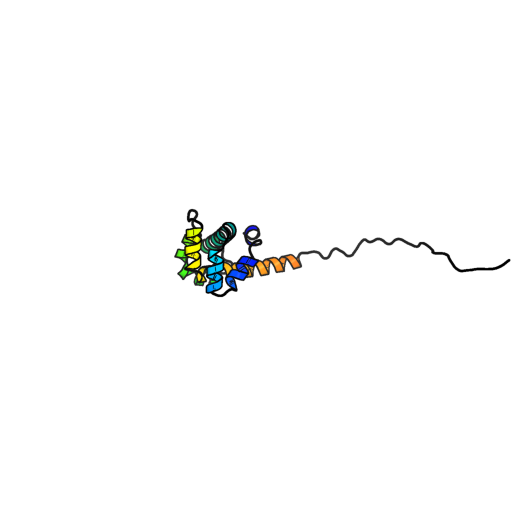1.587 1.00 81.62 73 GLY A CA 1
ATOM 573 C C . GLY A 1 73 ? -13.789 9.326 -0.556 1.00 81.62 73 GLY A C 1
ATOM 574 O O . GLY A 1 73 ? -14.665 9.527 0.278 1.00 81.62 73 GLY A O 1
ATOM 575 N N . ALA A 1 74 ? -13.071 8.198 -0.549 1.00 89.00 74 ALA A N 1
ATOM 576 C CA . ALA A 1 74 ? -13.181 7.234 0.547 1.00 89.00 74 ALA A CA 1
ATOM 577 C C . ALA A 1 74 ? -12.439 7.743 1.795 1.00 89.00 74 ALA A C 1
ATOM 579 O O . ALA A 1 74 ? -11.308 8.224 1.683 1.00 89.00 74 ALA A O 1
ATOM 580 N N . SER A 1 75 ? -13.058 7.599 2.972 1.00 93.56 75 SER A N 1
ATOM 581 C CA . SER A 1 75 ? -12.409 7.908 4.251 1.00 93.56 75 SER A CA 1
ATOM 582 C C . SER A 1 75 ? -11.233 6.969 4.522 1.00 93.56 75 SER A C 1
ATOM 584 O O . SER A 1 75 ? -11.229 5.818 4.072 1.00 93.56 75 SER A O 1
ATOM 586 N N . ASP A 1 76 ? -10.267 7.431 5.313 1.00 94.75 76 ASP A N 1
ATOM 587 C CA . ASP A 1 76 ? -9.099 6.638 5.715 1.00 94.75 76 ASP A CA 1
ATOM 588 C C . ASP A 1 76 ? -9.513 5.314 6.374 1.00 94.75 76 ASP A C 1
ATOM 590 O O . ASP A 1 76 ? -9.013 4.255 6.003 1.00 94.75 76 ASP A O 1
ATOM 594 N N . ALA A 1 77 ? -10.534 5.331 7.237 1.00 95.00 77 ALA A N 1
ATOM 595 C CA . ALA A 1 77 ? -11.086 4.120 7.846 1.00 95.00 77 ALA A CA 1
ATOM 596 C C . ALA A 1 77 ? -11.613 3.106 6.808 1.00 95.00 77 ALA A C 1
ATOM 598 O O . ALA A 1 77 ? -11.407 1.898 6.942 1.00 95.00 77 ALA A O 1
ATOM 599 N N . THR A 1 78 ? -12.268 3.586 5.746 1.00 94.69 78 THR A N 1
ATOM 600 C CA . THR A 1 78 ? -12.769 2.724 4.663 1.00 94.69 78 THR A CA 1
ATOM 601 C C . THR A 1 78 ? -11.617 2.114 3.871 1.00 94.69 78 THR A C 1
ATOM 603 O O . THR A 1 78 ? -11.648 0.926 3.545 1.00 94.69 78 THR A O 1
ATOM 606 N N . LYS A 1 79 ? -10.584 2.913 3.589 1.00 95.50 79 LYS A N 1
ATOM 607 C CA . LYS A 1 79 ? -9.380 2.476 2.875 1.00 95.50 79 LYS A CA 1
ATOM 608 C C . LYS A 1 79 ? -8.603 1.436 3.674 1.00 95.50 79 LYS A C 1
ATOM 610 O O . LYS A 1 79 ? -8.306 0.379 3.128 1.00 95.50 79 LYS A O 1
ATOM 615 N N . ILE A 1 80 ? -8.381 1.671 4.969 1.00 96.69 80 ILE A N 1
ATOM 616 C CA . ILE A 1 80 ? -7.769 0.696 5.884 1.00 96.69 80 ILE A CA 1
ATOM 617 C C . ILE A 1 80 ? -8.560 -0.612 5.861 1.00 96.69 80 ILE A C 1
ATOM 619 O O . ILE A 1 80 ? -7.983 -1.680 5.675 1.00 96.69 80 ILE A O 1
ATOM 623 N N . LYS A 1 81 ? -9.892 -0.552 5.996 1.00 96.69 81 LYS A N 1
ATOM 624 C CA . LYS A 1 81 ? -10.738 -1.755 5.993 1.00 96.69 81 LYS A CA 1
ATOM 625 C C . LYS A 1 81 ? -10.613 -2.551 4.690 1.00 96.69 81 LYS A C 1
ATOM 627 O O . LYS A 1 81 ? -10.573 -3.778 4.740 1.00 96.69 81 LYS A O 1
ATOM 632 N N . LEU A 1 82 ? -10.544 -1.870 3.545 1.00 95.94 82 LEU A N 1
ATOM 633 C CA . LEU A 1 82 ? -10.316 -2.501 2.240 1.00 95.94 82 LEU A CA 1
ATOM 634 C C . LEU A 1 82 ? -8.928 -3.145 2.158 1.00 95.94 82 LEU A C 1
ATOM 636 O O . LEU A 1 82 ? -8.834 -4.314 1.801 1.00 95.94 82 LEU A O 1
ATOM 640 N N . MET A 1 83 ? -7.876 -2.418 2.538 1.00 96.06 83 MET A N 1
ATOM 641 C CA . MET A 1 83 ? -6.493 -2.904 2.497 1.00 96.06 83 MET A CA 1
ATOM 642 C C . MET A 1 83 ? -6.273 -4.108 3.419 1.00 96.06 83 MET A C 1
ATOM 644 O O . MET A 1 83 ? -5.633 -5.070 3.025 1.00 96.06 83 MET A O 1
ATOM 648 N N . VAL A 1 84 ? -6.846 -4.095 4.625 1.00 97.19 84 VAL A N 1
ATOM 649 C CA . VAL A 1 84 ? -6.760 -5.218 5.578 1.00 97.19 84 VAL A CA 1
ATOM 650 C C . VAL A 1 84 ? -7.484 -6.459 5.059 1.00 97.19 84 VAL A C 1
ATOM 652 O O . VAL A 1 84 ? -7.060 -7.581 5.331 1.00 97.19 84 VAL A O 1
ATOM 655 N N . ARG A 1 85 ? -8.604 -6.277 4.351 1.00 96.31 85 ARG A N 1
ATOM 656 C CA . ARG A 1 85 ? -9.361 -7.393 3.775 1.00 96.31 85 ARG A CA 1
ATOM 657 C C . ARG A 1 85 ? -8.618 -8.034 2.603 1.00 96.31 85 ARG A C 1
ATOM 659 O O . ARG A 1 85 ? -8.698 -9.241 2.433 1.00 96.31 85 ARG A O 1
ATOM 666 N N . GLU A 1 86 ? -7.915 -7.223 1.823 1.00 94.75 86 GLU A N 1
ATOM 667 C CA . GLU A 1 86 ? -7.253 -7.601 0.569 1.00 94.75 86 GLU A CA 1
ATOM 668 C C . GLU A 1 86 ? -5.731 -7.440 0.698 1.00 94.75 86 GLU A C 1
ATOM 670 O O . GLU A 1 86 ? -5.065 -6.880 -0.169 1.00 94.75 86 GLU A O 1
ATOM 675 N N . GLU A 1 87 ? -5.168 -7.876 1.822 1.00 94.94 87 GLU A N 1
ATOM 676 C CA . GLU A 1 87 ? -3.768 -7.605 2.174 1.00 94.94 87 GLU A CA 1
ATOM 677 C C . GLU A 1 87 ? -2.751 -8.208 1.195 1.00 94.94 87 GLU A C 1
ATOM 679 O O . GLU A 1 87 ? -1.627 -7.722 1.095 1.00 94.94 87 GLU A O 1
ATOM 684 N N . SER A 1 88 ? -3.128 -9.278 0.490 1.00 92.56 88 SER A N 1
ATOM 685 C CA . SER A 1 88 ? -2.317 -9.889 -0.561 1.00 92.56 88 SER A CA 1
ATOM 686 C C . SER A 1 88 ? -2.206 -8.955 -1.761 1.00 92.56 88 SER A C 1
ATOM 688 O O . SER A 1 88 ? -1.104 -8.704 -2.235 1.00 92.56 88 SER A O 1
ATOM 690 N N . ALA A 1 89 ? -3.323 -8.356 -2.182 1.00 92.31 89 ALA A N 1
ATOM 691 C CA . ALA A 1 89 ? -3.343 -7.360 -3.247 1.00 92.31 89 ALA A CA 1
ATOM 692 C C . ALA A 1 89 ? -2.481 -6.146 -2.890 1.00 92.31 89 ALA A C 1
ATOM 694 O O . ALA A 1 89 ? -1.811 -5.589 -3.751 1.00 92.31 89 ALA A O 1
ATOM 695 N N . VAL A 1 90 ? -2.479 -5.740 -1.614 1.00 93.94 90 VAL A N 1
ATOM 696 C CA . VAL A 1 90 ? -1.627 -4.641 -1.142 1.00 93.94 90 VAL A CA 1
ATOM 697 C C . VAL A 1 90 ? -0.150 -4.955 -1.349 1.00 93.94 90 VAL A C 1
ATOM 699 O O . VAL A 1 90 ? 0.566 -4.094 -1.840 1.00 93.94 90 VAL A O 1
ATOM 702 N N . VAL A 1 91 ? 0.295 -6.172 -1.034 1.00 94.19 91 VAL A N 1
ATOM 703 C CA . VAL A 1 91 ? 1.692 -6.573 -1.258 1.00 94.19 91 VAL A CA 1
ATOM 704 C C . VAL A 1 91 ? 2.040 -6.604 -2.738 1.00 94.19 91 VAL A C 1
ATOM 706 O O . VAL A 1 91 ? 2.995 -5.942 -3.131 1.00 94.19 91 VAL A O 1
ATOM 709 N N . LEU A 1 92 ? 1.214 -7.263 -3.553 1.00 92.25 92 LEU A N 1
ATOM 710 C CA . LEU A 1 92 ? 1.432 -7.369 -5.000 1.00 92.25 92 LEU A CA 1
ATOM 711 C C . LEU A 1 92 ? 1.505 -5.996 -5.689 1.00 92.25 92 LEU A C 1
ATOM 713 O O . LEU A 1 92 ? 2.209 -5.826 -6.676 1.00 92.25 92 LEU A O 1
ATOM 717 N N . MET A 1 93 ? 0.784 -4.995 -5.173 1.00 92.12 93 MET A N 1
ATOM 718 C CA . MET A 1 93 ? 0.862 -3.627 -5.690 1.00 92.12 93 MET A CA 1
ATOM 719 C C . MET A 1 93 ? 2.168 -2.915 -5.329 1.00 92.12 93 MET A C 1
ATOM 721 O O . MET A 1 93 ? 2.540 -1.986 -6.036 1.00 92.12 93 MET A O 1
ATOM 725 N N . ILE A 1 94 ? 2.804 -3.258 -4.207 1.00 92.31 94 ILE A N 1
ATOM 726 C CA . ILE A 1 94 ? 3.957 -2.531 -3.651 1.00 92.31 94 ILE A CA 1
ATOM 727 C C . ILE A 1 94 ? 5.274 -3.111 -4.152 1.00 92.31 94 ILE A C 1
ATOM 729 O O . ILE A 1 94 ? 6.168 -2.344 -4.500 1.00 92.31 94 ILE A O 1
ATOM 733 N N . GLU A 1 95 ? 5.378 -4.438 -4.176 1.00 90.12 95 GLU A N 1
ATOM 734 C CA . GLU A 1 95 ? 6.590 -5.201 -4.500 1.00 90.12 95 GLU A CA 1
ATOM 735 C C . GLU A 1 95 ? 7.343 -4.677 -5.743 1.00 90.12 95 GLU A C 1
ATOM 737 O O . GLU A 1 95 ? 8.505 -4.300 -5.600 1.00 90.12 95 GLU A O 1
ATOM 742 N N . PRO A 1 96 ? 6.691 -4.434 -6.897 1.00 86.94 96 PRO A N 1
ATOM 743 C CA . PRO A 1 96 ? 7.393 -3.980 -8.101 1.00 86.94 96 PRO A CA 1
ATOM 744 C C . PRO A 1 96 ? 7.977 -2.569 -7.966 1.00 86.94 96 PRO A C 1
ATOM 746 O O . PRO A 1 96 ? 8.944 -2.208 -8.635 1.00 86.94 96 PRO A O 1
ATOM 749 N N . PHE A 1 97 ? 7.367 -1.723 -7.130 1.00 84.69 97 PHE A N 1
ATOM 750 C CA . PHE A 1 97 ? 7.868 -0.371 -6.900 1.00 84.69 97 PHE A CA 1
ATOM 751 C C . PHE A 1 97 ? 9.085 -0.381 -5.977 1.00 84.69 97 PHE A C 1
ATOM 753 O O . PHE A 1 97 ? 9.915 0.511 -6.107 1.00 84.69 97 PHE A O 1
ATOM 760 N N . LEU A 1 98 ? 9.202 -1.358 -5.069 1.00 86.31 98 LEU A N 1
ATOM 761 C CA . LEU A 1 98 ? 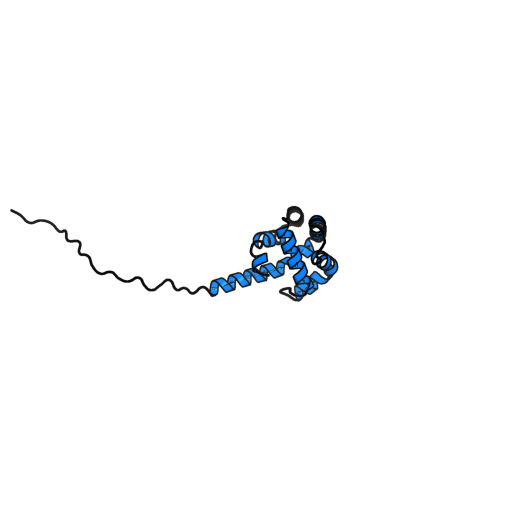10.382 -1.509 -4.214 1.00 86.31 98 LEU A CA 1
ATOM 762 C C . LEU A 1 98 ? 11.612 -1.879 -5.041 1.00 86.31 98 LEU A C 1
ATOM 764 O O . LEU A 1 98 ? 12.621 -1.189 -4.926 1.00 86.31 98 LEU A O 1
ATOM 768 N N . ASP A 1 99 ? 11.485 -2.850 -5.947 1.00 79.69 99 ASP A N 1
ATOM 769 C CA . ASP A 1 99 ? 12.572 -3.243 -6.854 1.00 79.69 99 ASP A CA 1
ATOM 770 C C . ASP A 1 99 ? 13.027 -2.060 -7.722 1.00 79.69 99 ASP A C 1
ATOM 772 O O . ASP A 1 99 ? 14.218 -1.771 -7.852 1.00 79.69 99 ASP A O 1
ATOM 776 N N . TYR A 1 100 ? 12.065 -1.288 -8.238 1.00 77.50 100 TYR A N 1
ATOM 777 C CA . TYR A 1 100 ? 12.352 -0.064 -8.983 1.00 77.50 100 TYR A CA 1
ATOM 778 C C . TYR A 1 100 ? 13.113 0.981 -8.144 1.00 77.50 100 TYR A C 1
ATOM 780 O O . TYR A 1 100 ? 13.979 1.686 -8.671 1.00 77.50 100 TYR A O 1
ATOM 788 N N . PHE A 1 101 ? 12.805 1.117 -6.847 1.00 75.12 101 PHE A N 1
ATOM 789 C CA . PHE A 1 101 ? 13.529 2.040 -5.967 1.00 75.12 101 PHE A CA 1
ATOM 790 C C . PHE A 1 101 ? 14.953 1.572 -5.686 1.00 75.12 101 PHE A C 1
ATOM 792 O O . PHE A 1 101 ? 15.862 2.402 -5.748 1.00 75.12 101 PHE A O 1
ATOM 799 N N . ASP A 1 102 ? 15.160 0.283 -5.429 1.00 71.31 102 ASP A N 1
ATOM 800 C CA . ASP A 1 102 ? 16.493 -0.273 -5.181 1.00 71.31 102 ASP A CA 1
ATOM 801 C C . ASP A 1 102 ? 17.397 -0.113 -6.417 1.00 71.31 102 ASP A C 1
ATOM 803 O O . ASP A 1 102 ? 18.553 0.317 -6.305 1.00 71.31 102 ASP A O 1
ATOM 807 N N . GLU A 1 103 ? 16.856 -0.321 -7.623 1.00 67.94 103 GLU A N 1
ATOM 808 C CA . GLU A 1 103 ? 17.570 -0.033 -8.871 1.00 67.94 103 GLU A CA 1
ATOM 809 C C . GLU A 1 103 ? 17.884 1.459 -9.051 1.00 67.94 103 GLU A C 1
ATOM 811 O O . GLU A 1 103 ? 18.995 1.825 -9.447 1.00 67.94 103 GLU A O 1
ATOM 816 N N . ALA A 1 104 ? 16.921 2.344 -8.781 1.00 66.12 104 ALA A N 1
ATOM 817 C CA . ALA A 1 104 ? 17.096 3.786 -8.949 1.00 66.12 104 ALA A CA 1
ATOM 818 C C . ALA A 1 104 ? 18.135 4.366 -7.975 1.00 66.12 104 ALA A C 1
ATOM 820 O O . ALA A 1 104 ? 18.902 5.256 -8.354 1.00 66.12 104 ALA A O 1
ATOM 821 N N . VAL A 1 105 ? 18.186 3.858 -6.741 1.00 63.28 105 VAL A N 1
ATOM 822 C CA . VAL A 1 105 ? 19.212 4.212 -5.748 1.00 63.28 105 VAL A CA 1
ATOM 823 C C . VAL A 1 105 ? 20.585 3.730 -6.212 1.00 63.28 105 VAL A C 1
ATOM 825 O O . VAL A 1 105 ? 21.513 4.537 -6.274 1.00 63.28 105 VAL A O 1
ATOM 828 N N . SER A 1 106 ? 20.690 2.473 -6.653 1.00 67.94 106 SER A N 1
ATOM 829 C CA . SER A 1 106 ? 21.945 1.896 -7.157 1.00 67.94 106 SER A CA 1
ATOM 830 C C . SER A 1 106 ? 22.526 2.686 -8.339 1.00 67.94 106 SER A C 1
ATOM 832 O O . SER A 1 106 ? 23.737 2.880 -8.429 1.00 67.94 106 SER A O 1
ATOM 834 N N . ARG A 1 107 ? 21.679 3.212 -9.237 1.00 62.00 107 ARG A N 1
ATOM 835 C CA . ARG A 1 107 ? 22.123 4.046 -10.373 1.00 62.00 107 ARG A CA 1
ATOM 836 C C . ARG A 1 107 ? 22.688 5.403 -9.939 1.00 62.00 107 ARG A C 1
ATOM 838 O O . ARG A 1 107 ? 23.635 5.882 -10.554 1.00 62.00 107 ARG A O 1
ATOM 845 N N . ARG A 1 108 ? 22.152 6.012 -8.875 1.00 59.59 108 ARG A N 1
ATOM 846 C CA . ARG A 1 108 ? 22.637 7.312 -8.366 1.00 59.59 108 ARG A CA 1
ATOM 847 C C . ARG A 1 108 ? 23.993 7.218 -7.681 1.00 59.59 108 ARG A C 1
ATOM 849 O O . ARG A 1 108 ? 24.761 8.172 -7.743 1.00 59.59 108 ARG A O 1
ATOM 856 N N . GLU A 1 109 ? 24.309 6.085 -7.060 1.00 57.84 109 GLU A N 1
ATOM 857 C CA . GLU A 1 109 ? 25.619 5.881 -6.431 1.00 57.84 109 GLU A CA 1
ATOM 858 C C . GLU A 1 109 ? 26.757 5.809 -7.464 1.00 57.84 109 GLU A C 1
ATOM 860 O O . GLU A 1 109 ? 27.880 6.218 -7.172 1.00 57.84 109 GLU A O 1
ATOM 865 N N . ILE A 1 110 ? 26.462 5.394 -8.701 1.00 55.34 110 ILE A N 1
ATOM 866 C CA . ILE A 1 110 ? 27.434 5.333 -9.805 1.00 55.34 110 ILE A CA 1
ATOM 867 C C . ILE A 1 110 ? 27.727 6.731 -10.389 1.00 55.34 110 ILE A C 1
ATOM 869 O O . ILE A 1 110 ? 28.824 6.972 -10.889 1.00 55.34 110 ILE A O 1
ATOM 873 N N . GLU A 1 111 ? 26.791 7.681 -10.288 1.00 50.78 111 GLU A N 1
ATOM 874 C CA . GLU A 1 111 ? 26.912 9.025 -10.880 1.00 50.78 111 GLU A CA 1
ATOM 875 C C . GLU A 1 111 ? 27.584 10.071 -9.974 1.00 50.78 111 GLU A C 1
ATOM 877 O O . GLU A 1 111 ? 27.704 11.231 -10.369 1.00 50.78 111 GLU A O 1
ATOM 882 N N . THR A 1 112 ? 28.081 9.703 -8.788 1.00 42.88 112 THR A N 1
ATOM 883 C CA . THR A 1 112 ? 28.858 10.645 -7.963 1.00 42.88 112 THR A CA 1
ATOM 884 C C . THR A 1 112 ? 30.302 10.717 -8.487 1.00 42.88 112 THR A C 1
ATOM 886 O O . THR A 1 112 ? 31.033 9.728 -8.368 1.00 42.88 112 THR A O 1
ATOM 889 N N . PRO A 1 113 ? 30.786 11.851 -9.040 1.00 44.47 113 PRO A N 1
ATOM 890 C CA . PRO A 1 113 ? 32.178 11.965 -9.448 1.00 44.47 113 PRO A CA 1
ATOM 891 C C . PRO A 1 113 ? 33.065 11.923 -8.205 1.00 44.47 113 PRO A C 1
ATOM 893 O O . PRO A 1 113 ? 32.928 12.746 -7.297 1.00 44.47 113 PRO A O 1
ATOM 896 N N . LYS A 1 114 ? 34.018 10.991 -8.189 1.00 49.12 114 LYS A N 1
ATOM 897 C CA . LYS A 1 114 ? 35.153 10.964 -7.259 1.00 49.12 114 LYS A CA 1
ATOM 898 C C . LYS A 1 114 ? 36.115 12.128 -7.552 1.00 49.12 114 LYS A C 1
ATOM 900 O O . LYS A 1 114 ? 37.256 11.899 -7.921 1.00 49.12 114 LYS A O 1
ATOM 905 N N . ASN A 1 115 ? 35.677 13.375 -7.394 1.00 45.22 115 ASN A N 1
ATOM 906 C CA . ASN A 1 115 ? 36.561 14.543 -7.429 1.00 45.22 115 ASN A CA 1
ATOM 907 C C . ASN A 1 115 ? 36.770 15.060 -6.004 1.00 45.22 115 ASN A C 1
ATOM 909 O O . ASN A 1 115 ? 36.200 16.064 -5.593 1.00 45.22 115 ASN A O 1
ATOM 913 N N . ALA A 1 116 ? 37.592 14.338 -5.246 1.00 47.91 116 ALA A N 1
ATOM 914 C CA . ALA A 1 116 ? 38.179 14.817 -3.995 1.00 47.91 116 ALA A CA 1
ATOM 915 C C . ALA A 1 116 ? 39.639 14.352 -3.881 1.00 47.91 116 ALA A C 1
ATOM 917 O O . ALA A 1 116 ? 40.093 13.880 -2.841 1.00 47.91 116 ALA A O 1
ATOM 918 N N . THR A 1 117 ? 40.387 14.422 -4.981 1.00 52.56 117 THR A N 1
ATOM 919 C CA . THR A 1 117 ? 41.840 14.236 -4.962 1.00 52.56 117 THR A CA 1
ATOM 920 C C . THR A 1 117 ? 42.451 15.100 -6.049 1.00 52.56 117 THR A C 1
ATOM 922 O O . THR A 1 117 ? 42.715 14.616 -7.133 1.00 52.56 117 THR A O 1
ATOM 925 N N . GLU A 1 118 ? 42.586 16.393 -5.772 1.00 50.44 118 GLU A N 1
ATOM 926 C CA . GLU A 1 118 ? 43.657 17.274 -6.257 1.00 50.44 118 GLU A CA 1
ATOM 927 C C . GLU A 1 118 ? 43.362 18.694 -5.753 1.00 50.44 118 GLU A C 1
ATOM 929 O O . GLU A 1 118 ? 42.209 19.108 -5.731 1.00 50.44 118 GLU A O 1
ATOM 934 N N . LEU A 1 119 ? 44.410 19.426 -5.354 1.00 51.38 119 LEU A N 1
ATOM 935 C CA . LEU A 1 119 ? 44.417 20.787 -4.774 1.00 51.38 119 LEU A CA 1
ATOM 936 C C . LEU A 1 119 ? 44.443 20.894 -3.235 1.00 51.38 119 LEU A C 1
ATOM 938 O O . LEU A 1 119 ? 43.713 21.663 -2.620 1.00 51.38 119 LEU A O 1
ATOM 942 N N . ALA A 1 120 ? 45.419 20.227 -2.624 1.00 44.38 120 ALA A N 1
ATOM 943 C CA . ALA A 1 120 ? 46.269 20.866 -1.616 1.00 44.38 120 ALA A CA 1
ATOM 944 C C . ALA A 1 120 ? 47.714 20.563 -2.059 1.00 44.38 120 ALA A C 1
ATOM 946 O O . ALA A 1 120 ? 48.176 19.438 -1.946 1.00 44.38 120 ALA A O 1
ATOM 947 N N . GLY A 1 121 ? 48.406 21.435 -2.790 1.00 40.56 121 GLY A N 1
ATOM 948 C CA . GLY A 1 121 ? 48.751 22.773 -2.329 1.00 40.56 121 GLY A CA 1
ATOM 949 C C . GLY A 1 121 ? 49.881 22.646 -1.311 1.00 40.56 121 GLY A C 1
ATOM 950 O O . GLY A 1 121 ? 49.642 22.806 -0.122 1.00 40.56 121 GLY A O 1
ATOM 951 N N . SER A 1 122 ? 51.081 22.281 -1.769 1.00 46.62 122 SER A N 1
ATOM 952 C CA . SER A 1 122 ? 52.299 22.242 -0.958 1.00 46.62 122 SER A CA 1
ATOM 953 C C . SER A 1 122 ? 52.531 23.580 -0.247 1.00 46.62 122 SER A C 1
ATOM 955 O O . SER A 1 122 ? 52.494 24.618 -0.912 1.00 46.62 122 SER A O 1
ATOM 957 N N . PRO A 1 123 ? 52.912 23.572 1.041 1.00 43.69 123 PRO A N 1
ATOM 958 C CA . PRO A 1 123 ? 53.776 24.608 1.580 1.00 43.69 123 PRO A CA 1
ATOM 959 C C . PRO A 1 123 ? 55.118 24.001 1.988 1.00 43.69 123 PRO A C 1
ATOM 961 O O . PRO A 1 123 ? 55.230 23.100 2.817 1.00 43.69 123 PRO A O 1
ATOM 964 N N . SER A 1 124 ? 56.140 24.545 1.349 1.00 40.59 124 SER A N 1
ATOM 965 C CA . SER A 1 124 ? 57.556 24.466 1.658 1.00 40.59 124 SER A CA 1
ATOM 966 C C . SER A 1 124 ? 57.899 24.713 3.134 1.00 40.59 124 SER A C 1
ATOM 968 O O . SER A 1 124 ? 57.421 25.672 3.729 1.00 40.59 124 SER A O 1
ATOM 970 N N . LEU A 1 125 ? 58.836 23.900 3.632 1.00 41.50 125 LEU A N 1
ATOM 971 C CA . LEU A 1 125 ? 60.010 24.277 4.433 1.00 41.50 125 LEU A CA 1
ATOM 972 C C . LEU A 1 125 ? 59.827 25.374 5.500 1.00 41.50 125 LEU A C 1
ATOM 974 O O . LEU A 1 125 ? 59.968 26.558 5.207 1.00 41.50 125 LEU A O 1
ATOM 978 N N . SER A 1 126 ? 59.771 24.948 6.763 1.00 43.59 126 SER A N 1
ATOM 979 C CA . SER A 1 126 ? 60.326 25.718 7.879 1.00 43.59 126 SER A CA 1
ATOM 980 C C . SER A 1 126 ? 61.293 24.834 8.658 1.00 43.59 126 SER A C 1
ATOM 982 O O . SER A 1 126 ? 60.928 23.791 9.190 1.00 43.59 126 SER A O 1
ATOM 984 N N . ARG A 1 127 ? 62.563 25.251 8.644 1.00 45.25 127 ARG A N 1
ATOM 985 C CA . ARG A 1 127 ? 63.680 24.706 9.418 1.00 45.25 127 ARG A CA 1
ATOM 986 C C . ARG A 1 127 ? 63.381 24.824 10.914 1.00 45.25 127 ARG A C 1
ATOM 988 O O . ARG A 1 127 ? 63.334 25.940 11.422 1.00 45.25 127 ARG A O 1
ATOM 995 N N . GLU A 1 128 ? 63.320 23.706 11.626 1.00 43.06 128 GLU A N 1
ATOM 996 C CA . GLU A 1 128 ? 63.597 23.692 13.062 1.00 43.06 128 GLU A CA 1
ATOM 997 C C . GLU A 1 128 ? 65.089 23.427 13.273 1.00 43.06 128 GLU A C 1
ATOM 999 O O . GLU A 1 128 ? 65.625 22.350 13.014 1.00 43.06 128 GLU A O 1
ATOM 1004 N N . SER A 1 129 ? 65.774 24.494 13.676 1.00 44.59 129 SER A N 1
ATOM 1005 C CA . SER A 1 129 ? 67.142 24.497 14.167 1.00 44.59 129 SER A CA 1
ATOM 1006 C C . SER A 1 129 ? 67.112 24.219 15.663 1.00 44.59 129 SER A C 1
ATOM 1008 O O . SER A 1 129 ? 66.626 25.059 16.414 1.00 44.59 129 SER A O 1
ATOM 1010 N N . SER A 1 130 ? 67.667 23.089 16.100 1.00 46.09 130 SER A N 1
ATOM 1011 C CA . SER A 1 130 ? 68.232 22.926 17.447 1.00 46.09 130 SER A CA 1
ATOM 1012 C C . SER A 1 130 ? 69.111 21.677 17.499 1.00 46.09 130 SER A C 1
ATOM 1014 O O . SER A 1 130 ? 68.629 20.559 17.660 1.00 46.09 130 SER A O 1
ATOM 1016 N N . ARG A 1 131 ? 70.424 21.879 17.362 1.00 48.12 131 ARG A N 1
ATOM 1017 C CA . ARG A 1 131 ? 71.451 20.987 17.907 1.00 48.12 131 ARG A CA 1
ATOM 1018 C C . ARG A 1 131 ? 72.481 21.832 18.652 1.00 48.12 131 ARG A C 1
ATOM 1020 O O . ARG A 1 131 ? 73.161 22.657 18.058 1.00 48.12 131 ARG A O 1
ATOM 1027 N N . GLU A 1 132 ? 72.449 21.640 19.963 1.00 43.28 132 GLU A N 1
ATOM 1028 C CA . GLU A 1 132 ? 73.526 21.637 20.956 1.00 43.28 132 GLU A CA 1
ATOM 1029 C C . GLU A 1 132 ? 74.881 22.309 20.650 1.00 43.28 132 GLU A C 1
ATOM 1031 O O . GLU A 1 132 ? 75.624 21.897 19.766 1.00 43.28 132 GLU A O 1
ATOM 1036 N N . SER A 1 133 ? 75.225 23.232 21.562 1.00 46.28 133 SER A N 1
ATOM 1037 C CA . SER A 1 133 ? 76.398 23.176 22.456 1.00 46.28 133 SER A CA 1
ATOM 1038 C C . SER A 1 133 ? 77.804 23.231 21.848 1.00 46.28 133 SER A C 1
ATOM 1040 O O . SER A 1 133 ? 78.280 22.210 21.373 1.00 46.28 133 SER A O 1
ATOM 1042 N N . VAL A 1 134 ? 78.520 24.357 22.036 1.00 47.41 134 VAL A N 1
ATOM 1043 C CA . VAL A 1 134 ? 79.971 24.380 22.340 1.00 47.41 134 VAL A CA 1
ATOM 1044 C C . VAL A 1 134 ? 80.354 25.653 23.131 1.00 47.41 134 VAL A C 1
ATOM 1046 O O . VAL A 1 134 ? 80.275 26.757 22.611 1.00 47.41 134 VAL A O 1
ATOM 1049 N N . MET A 1 135 ? 80.762 25.421 24.383 1.00 44.53 135 MET A N 1
ATOM 1050 C CA . MET A 1 135 ? 81.867 25.993 25.183 1.00 44.53 135 MET A CA 1
ATOM 1051 C C . MET A 1 135 ? 82.215 27.500 25.235 1.00 44.53 135 MET A C 1
ATOM 1053 O O . MET A 1 135 ? 82.478 28.143 24.222 1.00 44.53 135 MET A O 1
ATOM 1057 N N . SER A 1 136 ? 82.484 27.870 26.501 1.00 47.81 136 SER A N 1
ATOM 1058 C CA . SER A 1 136 ? 83.430 28.860 27.060 1.00 47.81 136 SER A CA 1
ATOM 1059 C C . SER A 1 136 ? 82.941 30.284 27.290 1.00 47.81 136 SER A C 1
ATOM 1061 O O . SER A 1 136 ? 82.756 31.036 26.314 1.00 47.81 136 SER A O 1
#

Sequence (136 aa):
MEKALTPHVSFLSTLVSTDSRQRKALLRSMSSDQIRVLCEIALNVYRGNAPDSEVIETLRPHEATIRKLSKRGASDATKIKLMVREESAVVLMIEPFLDYFDEAVSRREIETPKNATELAGSPSLSRESSRESVMS

Organism: NCBI:txid1918949

pLDDT: mean 79.67, std 18.98, range [40.56, 97.81]

Radius of gyration: 27.51 Å; chains: 1; bounding box: 97×41×44 Å

Secondary structure (DSSP, 8-state):
-HHHHGGGHHHHHHHHHS-HHHHHHHHHT--HHHHHHHHHHHHHHHTT--S-HHHHHHHGGGHHHHHHHSSTT--HHHHHHHHHHTHHHHHHHHHHHHHHHHHHHHHHHHTS----SS------------------